Protein AF-W9Y3U8-F1 (afdb_monomer)

Organism: NCBI:txid1182542

pLDDT: mean 71.09, std 22.99, range [28.47, 94.5]

Radius of gyration: 18.63 Å; Cα contacts (8 Å, |Δi|>4): 219; chains: 1; bounding box: 46×37×50 Å

InterPro domains:
  IPR008257 Peptidase M19 [PF01244] (30-125)
  IPR008257 Peptidase M19 [PS51365] (1-164)
  IPR008257 Peptidase M19 [PTHR10443] (24-124)
  IPR032466 Metal-dependent hydrolase [SSF51556] (24-126)

Mean predicted aligned error: 12.82 Å

Solvent-accessible surface area (backbone atoms only — not comparable to full-atom values): 10041 Å² total; per-residue (Å²): 134,71,75,79,70,77,95,65,94,77,79,88,80,84,83,90,74,60,64,45,66,27,79,46,72,67,49,33,50,51,29,49,74,70,76,30,47,56,42,69,44,65,43,83,29,4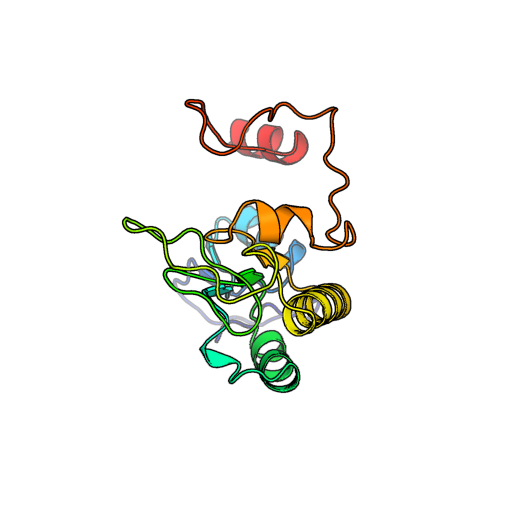4,72,86,34,73,87,36,78,72,55,46,56,63,49,47,70,76,39,40,48,33,42,20,47,14,38,70,48,63,34,84,30,21,25,26,46,33,90,85,58,84,66,78,74,87,35,74,86,36,7,48,28,74,62,25,54,50,46,55,51,50,31,56,74,74,72,33,43,78,38,68,60,45,38,20,71,44,21,66,71,66,50,72,75,74,55,100,56,69,84,62,85,91,49,100,74,93,64,89,92,57,96,64,90,89,68,94,63,59,70,72,56,46,57,56,66,74,74,110

Secondary structure (DSSP, 8-state):
-----SSS------S---EEE-SSHHHHHHHHHTTPEEE-EEE--SGGGTT-HHHHHHHHHTTEEEEES-SSS--SSB-B--SSSPPPP-SGGGSB-HHHHHHHHHHHHHT-EEE-TTB-HHHHHHS-TTSS----TTSS---TT-SS------HHHHHHHT--

Structure (mmCIF, N/CA/C/O backbone):
data_AF-W9Y3U8-F1
#
_entry.id   AF-W9Y3U8-F1
#
loop_
_atom_site.group_PDB
_atom_site.id
_atom_site.type_symbol
_atom_site.label_atom_id
_atom_site.label_alt_id
_atom_site.label_comp_id
_atom_site.label_asym_id
_atom_site.label_entity_id
_atom_site.label_seq_id
_atom_site.pdbx_PDB_ins_code
_atom_site.Cartn_x
_atom_site.Cartn_y
_atom_site.Cartn_z
_atom_site.occupancy
_atom_site.B_iso_or_equiv
_atom_site.auth_seq_id
_atom_site.auth_comp_id
_atom_site.auth_asym_id
_atom_site.auth_atom_id
_atom_site.pdbx_PDB_model_num
ATOM 1 N N . MET A 1 1 ? -6.375 -14.411 21.397 1.00 30.11 1 MET A N 1
ATOM 2 C CA . MET A 1 1 ? -6.680 -14.146 19.972 1.00 30.11 1 MET A CA 1
ATOM 3 C C . MET A 1 1 ? -8.033 -13.457 19.968 1.00 30.11 1 MET A C 1
ATOM 5 O O . MET A 1 1 ? -9.056 -14.128 19.961 1.00 30.11 1 MET A O 1
ATOM 9 N N . VAL A 1 2 ? -8.046 -12.139 20.182 1.00 29.14 2 VAL A N 1
ATOM 10 C CA . VAL A 1 2 ? -9.294 -11.399 20.409 1.00 29.14 2 VAL A CA 1
ATOM 11 C C . VAL A 1 2 ? -9.926 -11.118 19.056 1.00 29.14 2 VAL A C 1
ATOM 13 O O . VAL A 1 2 ? -9.497 -10.236 18.318 1.00 29.14 2 VAL A O 1
ATOM 16 N N . SER A 1 3 ? -10.930 -11.924 18.732 1.00 29.23 3 SER A N 1
ATOM 17 C CA . SER A 1 3 ? -11.775 -11.737 17.566 1.00 29.23 3 SER A CA 1
ATOM 18 C C . SER A 1 3 ? -12.718 -10.570 17.851 1.00 29.23 3 SER A C 1
ATOM 20 O O . SER A 1 3 ? -13.567 -10.645 18.738 1.00 29.23 3 SER A O 1
ATOM 22 N N . CYS A 1 4 ? -12.569 -9.460 17.132 1.00 30.59 4 CYS A N 1
ATOM 23 C CA . CYS A 1 4 ? -13.629 -8.466 17.059 1.00 30.59 4 CYS A CA 1
ATOM 24 C C . CYS A 1 4 ? -14.737 -9.011 16.148 1.00 30.59 4 CYS A C 1
ATOM 26 O O . CYS A 1 4 ? -14.809 -8.668 14.965 1.00 30.59 4 CYS A O 1
ATOM 28 N N . GLU A 1 5 ? -15.572 -9.901 16.679 1.00 35.28 5 GLU A N 1
ATOM 29 C CA . GLU A 1 5 ? -16.744 -10.390 15.957 1.00 35.28 5 GLU A CA 1
ATOM 30 C C . GLU A 1 5 ? -17.811 -9.293 15.870 1.00 35.28 5 GLU A C 1
ATOM 32 O O . GLU A 1 5 ? -18.052 -8.531 16.810 1.00 35.28 5 GLU A O 1
ATOM 37 N N . GLY A 1 6 ? -18.414 -9.175 14.686 1.00 33.56 6 GLY A N 1
ATOM 38 C CA . GLY A 1 6 ? -19.585 -8.340 14.470 1.00 33.56 6 GLY A CA 1
ATOM 39 C C . GLY A 1 6 ? -20.813 -8.976 15.114 1.00 33.56 6 GLY A C 1
ATOM 40 O O . GLY A 1 6 ? -21.007 -10.178 14.986 1.00 33.56 6 GLY A O 1
ATOM 41 N N . GLU A 1 7 ? -21.615 -8.144 15.782 1.00 36.22 7 GLU A N 1
ATOM 42 C CA . GLU A 1 7 ? -23.001 -8.398 16.212 1.00 36.22 7 GLU A CA 1
ATOM 43 C C . GLU A 1 7 ? -23.307 -9.848 16.637 1.00 36.22 7 GLU A C 1
ATOM 45 O O . GLU A 1 7 ? -24.073 -10.567 16.000 1.00 36.22 7 GLU A O 1
ATOM 50 N N . GLY A 1 8 ? -22.733 -10.254 17.766 1.00 28.47 8 GLY A N 1
ATOM 51 C CA . GLY A 1 8 ? -23.118 -11.438 18.526 1.00 28.47 8 GLY A CA 1
ATOM 52 C C . GLY A 1 8 ? -22.587 -11.299 19.947 1.00 28.47 8 GLY A C 1
ATOM 53 O O . GLY A 1 8 ? -21.439 -10.900 20.127 1.00 28.47 8 GLY A O 1
ATOM 54 N N . ASP A 1 9 ? -23.438 -11.537 20.944 1.00 29.70 9 ASP A N 1
ATOM 55 C CA . ASP A 1 9 ? -23.127 -11.382 22.367 1.00 29.70 9 ASP A CA 1
ATOM 56 C C . ASP A 1 9 ? -21.895 -12.219 22.761 1.00 29.70 9 ASP A C 1
ATOM 58 O O . ASP A 1 9 ? -21.983 -13.432 22.951 1.00 29.70 9 ASP A O 1
ATOM 62 N N . ALA A 1 10 ? -20.733 -11.572 22.867 1.00 35.47 10 ALA A N 1
ATOM 63 C CA . ALA A 1 10 ? -19.506 -12.201 23.336 1.00 35.47 10 ALA A CA 1
ATOM 64 C C . ALA A 1 10 ? -19.487 -12.189 24.870 1.00 35.47 10 ALA A C 1
ATOM 66 O O . ALA A 1 10 ? -19.283 -11.148 25.505 1.00 35.47 10 ALA A O 1
ATOM 67 N N . GLU A 1 11 ? -19.731 -13.361 25.455 1.00 31.25 11 GLU A N 1
ATOM 68 C CA . GLU A 1 11 ? -19.486 -13.632 26.866 1.00 31.25 11 GLU A CA 1
ATOM 69 C C . GLU A 1 11 ? -18.008 -13.432 27.231 1.00 31.25 11 GLU A C 1
ATOM 71 O O . GLU A 1 11 ? -17.089 -13.532 26.421 1.00 31.25 11 GLU A O 1
ATOM 76 N N . SER A 1 12 ? -17.829 -13.100 28.503 1.00 35.81 12 SER A N 1
ATOM 77 C CA . SER A 1 12 ? -16.624 -12.619 29.161 1.00 35.81 12 SER A CA 1
ATOM 78 C C . SER A 1 12 ? -15.408 -13.542 29.062 1.00 35.81 12 SER A C 1
ATOM 80 O O . SER A 1 12 ? -15.455 -14.671 29.548 1.00 35.81 12 SER A O 1
ATOM 82 N N . GLU A 1 13 ? -14.270 -12.974 28.663 1.00 33.38 13 GLU A N 1
ATOM 83 C CA . GLU A 1 13 ? -12.975 -13.346 29.233 1.00 33.38 13 GLU A CA 1
ATOM 84 C C . GLU A 1 13 ? -12.370 -12.132 29.944 1.00 33.38 13 GLU A C 1
ATOM 86 O O . GLU A 1 13 ? -12.409 -10.990 29.482 1.00 33.38 13 GLU A O 1
ATOM 91 N N . SER A 1 14 ? -11.943 -12.397 31.168 1.00 33.09 14 SER A N 1
ATOM 92 C CA . SER A 1 14 ? -11.568 -11.451 32.201 1.00 33.09 14 SER A CA 1
ATOM 93 C C . SER A 1 14 ? -10.112 -10.996 32.074 1.00 33.09 14 SER A C 1
ATOM 95 O O . SER A 1 14 ? -9.239 -11.807 31.795 1.00 33.09 14 SER A O 1
ATOM 97 N N . GLU A 1 15 ? -9.891 -9.733 32.457 1.00 32.69 15 GLU A N 1
ATOM 98 C CA . GLU A 1 15 ? -8.614 -9.102 32.840 1.00 32.69 15 GLU A CA 1
ATOM 99 C C . GLU A 1 15 ? -7.724 -8.536 31.707 1.00 32.69 15 GLU A C 1
ATOM 101 O O . GLU A 1 15 ? -6.975 -9.233 31.042 1.00 32.69 15 GLU A O 1
ATOM 106 N N . GLY A 1 16 ? -7.714 -7.201 31.578 1.00 35.28 16 GLY A N 1
ATOM 107 C CA . GLY A 1 16 ? -6.461 -6.465 31.354 1.00 35.28 16 GLY A CA 1
ATOM 108 C C . GLY A 1 16 ? -5.920 -6.242 29.936 1.00 35.28 16 GLY A C 1
ATOM 109 O O . GLY A 1 16 ? -4.779 -5.803 29.839 1.00 35.28 16 GLY A O 1
ATOM 110 N N . GLU A 1 17 ? -6.666 -6.454 28.850 1.00 41.09 17 GLU A N 1
ATOM 111 C CA . GLU A 1 17 ? -6.110 -6.236 27.499 1.00 41.09 17 GLU A CA 1
ATOM 112 C C . GLU A 1 17 ? -6.535 -4.884 26.888 1.00 41.09 17 GLU A C 1
ATOM 114 O O . GLU A 1 17 ? -7.676 -4.674 26.463 1.00 41.09 17 GLU A O 1
ATOM 119 N N . ALA A 1 18 ? -5.589 -3.938 26.863 1.00 46.59 18 ALA A N 1
ATOM 120 C CA . ALA A 1 18 ? -5.729 -2.594 26.293 1.00 46.59 18 ALA A CA 1
ATOM 121 C C . ALA A 1 18 ? -5.683 -2.562 24.748 1.00 46.59 18 ALA A C 1
ATOM 123 O O . ALA A 1 18 ? -5.724 -1.481 24.158 1.00 46.59 18 ALA A O 1
ATOM 124 N N . GLU A 1 19 ? -5.598 -3.721 24.090 1.00 47.16 19 GLU A N 1
ATOM 125 C CA . GLU A 1 19 ? -5.264 -3.858 22.670 1.00 47.16 19 GLU A CA 1
ATOM 126 C C . GLU A 1 19 ? -6.265 -4.776 21.951 1.00 47.16 19 GLU A C 1
ATOM 128 O O . GLU A 1 19 ? -6.758 -5.748 22.520 1.00 47.16 19 GLU A O 1
ATOM 133 N N . GLY A 1 20 ? -6.598 -4.452 20.698 1.00 56.81 20 GLY A N 1
ATOM 134 C CA . GLY A 1 20 ? -7.442 -5.286 19.838 1.00 56.81 20 GLY A CA 1
ATOM 135 C C . GLY A 1 20 ? -7.048 -5.169 18.366 1.00 56.81 20 GLY A C 1
ATOM 136 O O . GLY A 1 20 ? -6.804 -4.065 17.864 1.00 56.81 20 GLY A O 1
ATOM 137 N N . GLU A 1 21 ? -6.987 -6.306 17.669 1.00 61.12 21 GLU A N 1
ATOM 138 C CA . GLU A 1 21 ? -6.693 -6.371 16.235 1.00 61.12 21 GLU A CA 1
ATOM 139 C C . GLU A 1 21 ? -7.883 -5.840 15.426 1.00 61.12 21 GLU A C 1
ATOM 141 O O . GLU A 1 21 ? -9.013 -6.316 15.532 1.00 61.12 21 GLU A O 1
ATOM 146 N N . CYS A 1 22 ? -7.634 -4.815 14.614 1.00 76.31 22 CYS A N 1
ATOM 147 C CA . CYS A 1 22 ? -8.654 -4.124 13.841 1.00 76.31 22 CYS A CA 1
ATOM 148 C C . CYS A 1 22 ? -8.427 -4.349 12.349 1.00 76.31 22 CYS A C 1
ATOM 150 O O . CYS A 1 22 ? -7.443 -3.892 11.773 1.00 76.31 22 CYS A O 1
ATOM 152 N N . TRP A 1 23 ? -9.394 -4.985 11.692 1.00 81.75 23 TRP A N 1
ATOM 153 C CA . TRP A 1 23 ? -9.370 -5.190 10.244 1.00 81.75 23 TRP A CA 1
ATOM 154 C C . TRP A 1 23 ? -10.339 -4.300 9.458 1.00 81.75 23 TRP A C 1
ATOM 156 O O . TRP A 1 23 ? -10.350 -4.343 8.228 1.00 81.75 23 TRP A O 1
ATOM 166 N N . THR A 1 24 ? -11.167 -3.499 10.127 1.00 82.81 24 THR A N 1
ATOM 167 C CA . THR A 1 24 ? -12.001 -2.481 9.475 1.00 82.81 24 THR A CA 1
ATOM 168 C C . THR A 1 24 ? -11.890 -1.156 10.210 1.00 82.81 24 THR A C 1
ATOM 170 O O . THR A 1 24 ? -11.566 -1.109 11.398 1.00 82.81 24 THR A O 1
ATOM 173 N N . ALA A 1 25 ? -12.235 -0.067 9.521 1.00 84.06 25 ALA A N 1
ATOM 174 C CA . ALA A 1 25 ? -12.326 1.245 10.150 1.00 84.06 25 ALA A CA 1
ATOM 175 C C . ALA A 1 25 ? -13.344 1.266 11.305 1.00 84.06 25 ALA A C 1
ATOM 177 O O . ALA A 1 25 ? -13.105 1.927 12.309 1.00 84.06 25 ALA A O 1
ATOM 178 N N . ALA A 1 26 ? -14.457 0.528 11.196 1.00 83.00 26 ALA A N 1
ATOM 179 C CA . ALA A 1 26 ? -15.470 0.460 12.250 1.00 83.00 26 ALA A CA 1
ATOM 180 C C . ALA A 1 26 ? -14.911 -0.150 13.545 1.00 83.00 26 ALA A C 1
ATOM 182 O O . ALA A 1 26 ? -15.147 0.386 14.624 1.00 83.00 26 ALA A O 1
ATOM 183 N N . LEU A 1 27 ? -14.108 -1.212 13.435 1.00 83.44 27 LEU A N 1
ATOM 184 C CA . LEU A 1 27 ? -13.452 -1.828 14.591 1.00 83.44 27 LEU A CA 1
ATOM 185 C C . LEU A 1 27 ? -12.448 -0.883 15.249 1.00 83.44 27 LEU A C 1
ATOM 187 O O . LEU A 1 27 ? -12.467 -0.727 16.468 1.00 83.44 27 LEU A O 1
ATOM 191 N N . ALA A 1 28 ? -11.650 -0.179 14.441 1.00 84.31 28 ALA A N 1
ATOM 192 C CA . ALA A 1 28 ? -10.727 0.829 14.954 1.00 84.31 28 ALA A CA 1
ATOM 193 C C . ALA A 1 28 ? -11.468 1.955 15.700 1.00 84.31 28 ALA A C 1
ATOM 195 O O . ALA A 1 28 ? -11.043 2.377 16.776 1.00 84.31 28 ALA A O 1
ATOM 196 N N . TRP A 1 29 ? -12.612 2.407 15.174 1.00 85.88 29 TRP A N 1
ATOM 197 C CA . TRP A 1 29 ? -13.452 3.406 15.836 1.00 85.88 29 TRP A CA 1
ATOM 198 C C . TRP A 1 29 ? -14.077 2.903 17.140 1.00 85.88 29 TRP A C 1
ATOM 200 O O . TRP A 1 29 ? -14.128 3.661 18.110 1.00 85.88 29 TRP A O 1
ATOM 210 N N . ASN A 1 30 ? -14.522 1.647 17.188 1.00 84.56 30 ASN A N 1
ATOM 211 C CA . ASN A 1 30 ? -15.079 1.039 18.397 1.00 84.56 30 ASN A CA 1
ATOM 212 C C . ASN A 1 30 ? -14.016 0.894 19.492 1.00 84.56 30 ASN A C 1
ATOM 214 O O . ASN A 1 30 ? -14.266 1.272 20.635 1.00 84.56 30 ASN A O 1
ATOM 218 N N . ALA A 1 31 ? -12.819 0.415 19.138 1.00 83.62 31 ALA A N 1
ATOM 219 C CA . ALA A 1 31 ? -11.687 0.327 20.057 1.00 83.62 31 ALA A CA 1
ATOM 220 C C . ALA A 1 31 ? -11.324 1.709 20.621 1.00 83.62 31 ALA A C 1
ATOM 222 O O . ALA A 1 31 ? -11.252 1.877 21.838 1.00 83.62 31 ALA A O 1
ATOM 223 N N . PHE A 1 32 ? -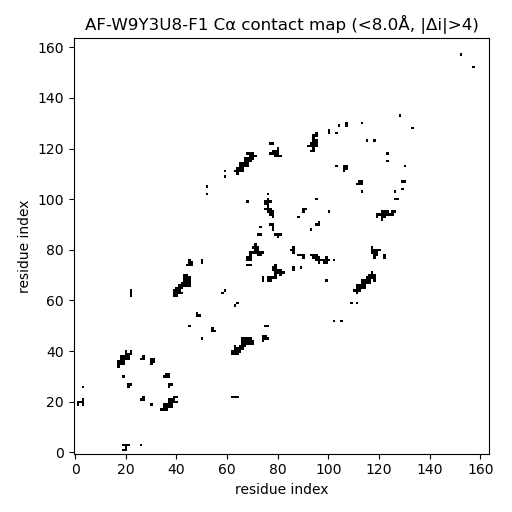11.218 2.720 19.752 1.00 84.31 32 PHE A N 1
ATOM 224 C CA . PHE A 1 32 ? -10.971 4.101 20.164 1.00 84.31 32 PHE A CA 1
ATOM 225 C C . PHE A 1 32 ? -12.058 4.636 2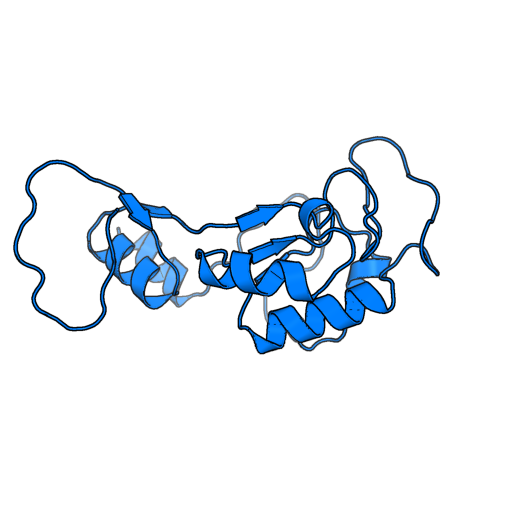1.113 1.00 84.31 32 PHE A C 1
ATOM 227 O O . PHE A 1 32 ? -11.746 5.231 22.142 1.00 84.31 32 PHE A O 1
ATOM 234 N N . GLY A 1 33 ? -13.338 4.389 20.810 1.00 83.88 33 GLY A N 1
ATOM 235 C CA . GLY A 1 33 ? -14.465 4.786 21.663 1.00 83.88 33 GLY A CA 1
ATOM 236 C C . GLY A 1 33 ? -14.492 4.084 23.026 1.00 83.88 33 GLY A C 1
ATOM 237 O O . GLY A 1 33 ? -14.983 4.657 23.995 1.00 83.88 33 GLY A O 1
ATOM 238 N N . ALA A 1 34 ? -13.930 2.878 23.111 1.00 87.19 34 ALA A N 1
ATOM 239 C CA . ALA A 1 34 ? -13.793 2.103 24.340 1.00 87.19 34 ALA A CA 1
ATOM 240 C C . ALA A 1 34 ? -12.510 2.423 25.135 1.00 87.19 34 ALA A C 1
ATOM 242 O O . ALA A 1 34 ? -12.239 1.759 26.134 1.00 87.19 34 ALA A O 1
ATOM 243 N N . GLY A 1 35 ? -11.705 3.403 24.702 1.00 85.06 35 GLY A N 1
ATOM 244 C CA . GLY A 1 35 ? -10.427 3.736 25.342 1.00 85.06 35 GLY A CA 1
ATOM 245 C C . GLY A 1 35 ? -9.329 2.686 25.131 1.00 85.06 35 GLY A C 1
ATOM 246 O O . GLY A 1 35 ? -8.383 2.635 25.912 1.00 85.06 35 GLY A O 1
ATOM 247 N N . LYS A 1 36 ? -9.457 1.844 24.097 1.00 86.62 36 LYS A N 1
ATOM 248 C CA . LYS A 1 36 ? -8.475 0.821 23.712 1.00 86.62 36 LYS A CA 1
ATOM 249 C C . LYS A 1 36 ? -7.586 1.301 22.565 1.00 86.62 36 LYS A C 1
ATOM 251 O O . LYS A 1 36 ? -7.964 2.177 21.783 1.00 86.62 36 LYS A O 1
ATOM 256 N N . ILE A 1 37 ? -6.419 0.679 22.432 1.00 86.75 37 ILE A N 1
ATOM 257 C CA . ILE A 1 37 ? -5.514 0.868 21.299 1.00 86.75 37 ILE A CA 1
ATOM 258 C C . ILE A 1 37 ? -5.970 -0.041 20.154 1.00 86.75 37 ILE A C 1
ATOM 260 O O . ILE A 1 37 ? -6.041 -1.262 20.295 1.00 86.75 37 ILE A O 1
ATOM 264 N N . ALA A 1 38 ? -6.273 0.568 19.009 1.00 85.25 38 ALA A N 1
ATOM 265 C CA . ALA A 1 38 ? -6.521 -0.149 17.765 1.00 85.25 38 ALA A CA 1
ATOM 266 C C . ALA A 1 38 ? -5.187 -0.449 17.070 1.00 85.25 38 ALA A C 1
ATOM 268 O O . ALA A 1 38 ? -4.432 0.479 16.776 1.00 85.25 38 ALA A O 1
ATOM 269 N N . SER A 1 39 ? -4.922 -1.721 16.774 1.00 87.62 39 SER A N 1
ATOM 270 C CA . SER A 1 39 ? -3.751 -2.142 15.996 1.00 87.62 39 SER A CA 1
ATOM 271 C C . SER A 1 39 ? -4.178 -2.693 14.636 1.00 87.62 39 SER A C 1
ATOM 273 O O . SER A 1 39 ? -5.164 -3.425 14.546 1.00 87.62 39 SER A O 1
ATOM 275 N N . LEU A 1 40 ? -3.453 -2.333 13.575 1.00 87.88 40 LEU A N 1
ATOM 276 C CA . LEU A 1 40 ? -3.648 -2.855 12.220 1.00 87.88 40 LEU A CA 1
ATOM 277 C C . LEU A 1 40 ? -2.391 -3.608 11.792 1.00 87.88 40 LEU A C 1
ATOM 279 O O . LEU A 1 40 ? -1.278 -3.145 12.036 1.00 87.88 40 LEU A O 1
ATOM 283 N N . ILE A 1 41 ? -2.578 -4.734 11.110 1.00 91.00 41 ILE A N 1
ATOM 284 C CA . ILE A 1 41 ? -1.475 -5.491 10.522 1.00 91.00 41 ILE A CA 1
ATOM 285 C C . ILE A 1 41 ? -1.143 -4.887 9.157 1.00 91.00 41 ILE A C 1
ATOM 287 O O . ILE A 1 41 ? -2.037 -4.506 8.396 1.00 91.00 41 ILE A O 1
ATOM 291 N N . GLY A 1 42 ? 0.152 -4.779 8.890 1.00 91.12 42 GLY A N 1
ATOM 292 C CA . GLY A 1 42 ? 0.709 -4.207 7.678 1.00 91.12 42 GLY A CA 1
ATOM 293 C C . GLY A 1 42 ? 1.931 -4.961 7.200 1.00 91.12 42 GLY A C 1
ATOM 294 O O . GLY A 1 42 ? 2.723 -5.438 8.017 1.00 91.12 42 GLY A O 1
ATOM 295 N N . MET A 1 43 ? 2.126 -4.998 5.887 1.00 93.31 43 MET A N 1
ATOM 296 C CA . MET A 1 43 ? 3.323 -5.546 5.271 1.00 93.31 43 MET A CA 1
ATOM 297 C C . MET A 1 43 ? 4.147 -4.445 4.618 1.00 93.31 43 MET A C 1
ATOM 299 O O . MET A 1 43 ? 3.691 -3.743 3.713 1.00 93.31 43 MET A O 1
ATOM 303 N N . GLU A 1 44 ? 5.402 -4.339 5.049 1.00 94.31 44 GLU A N 1
ATOM 304 C CA . GLU A 1 44 ? 6.346 -3.389 4.484 1.00 94.31 44 GLU A CA 1
ATOM 305 C C . GLU A 1 44 ? 7.267 -4.055 3.450 1.00 94.31 44 GLU A C 1
ATOM 307 O O . GLU A 1 44 ? 8.142 -4.861 3.776 1.00 94.31 44 GLU A O 1
ATOM 312 N N . GLY A 1 45 ? 7.073 -3.704 2.180 1.00 92.88 45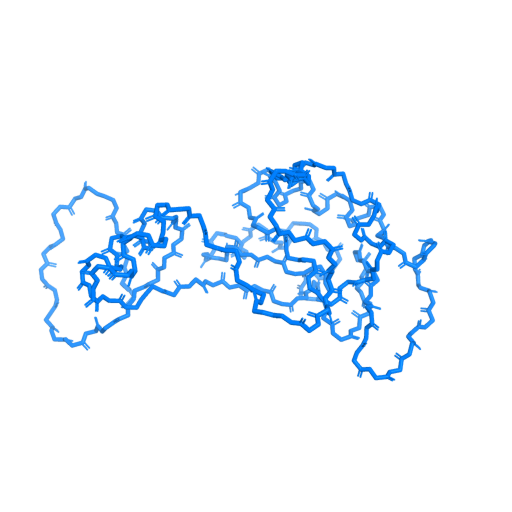 GLY A N 1
ATOM 313 C CA . GLY A 1 45 ? 7.825 -4.221 1.049 1.00 92.88 45 GLY A CA 1
ATOM 314 C C . GLY A 1 45 ? 7.293 -5.549 0.502 1.00 92.88 45 GLY A C 1
ATOM 315 O O . GLY A 1 45 ? 6.795 -6.426 1.199 1.00 92.88 45 GLY A O 1
ATOM 316 N N . THR A 1 46 ? 7.467 -5.735 -0.804 1.00 94.50 46 THR A N 1
ATOM 317 C CA . THR A 1 46 ? 6.865 -6.847 -1.563 1.00 94.50 46 THR A CA 1
ATOM 318 C C . THR A 1 46 ? 7.805 -8.029 -1.813 1.00 94.50 46 THR A C 1
ATOM 320 O O . THR A 1 46 ? 7.459 -8.958 -2.542 1.00 94.50 46 THR A O 1
ATOM 323 N N . HIS A 1 47 ? 8.987 -8.044 -1.189 1.00 92.38 47 HIS A N 1
ATOM 324 C CA . HIS A 1 47 ? 9.972 -9.125 -1.347 1.00 92.38 47 HIS A CA 1
ATOM 325 C C . HIS A 1 47 ? 9.421 -10.487 -0.895 1.00 92.38 47 HIS A C 1
ATOM 327 O O . HIS A 1 47 ? 9.730 -11.513 -1.498 1.00 92.38 47 HIS A O 1
ATOM 333 N N . LEU A 1 48 ? 8.545 -10.489 0.117 1.00 90.19 48 LEU A N 1
ATOM 334 C CA . LEU A 1 48 ? 7.883 -11.694 0.627 1.00 90.19 48 LEU A CA 1
ATOM 335 C C . LEU A 1 48 ? 6.867 -12.294 -0.355 1.00 90.19 48 LEU A C 1
ATOM 337 O O . LEU A 1 48 ? 6.508 -13.461 -0.218 1.00 90.19 48 LEU A O 1
ATOM 341 N N . LEU A 1 49 ? 6.419 -11.540 -1.365 1.00 91.75 49 LEU A N 1
ATOM 342 C CA . LEU A 1 49 ? 5.438 -12.036 -2.333 1.00 91.75 49 LEU A CA 1
ATOM 343 C C . LEU A 1 49 ? 6.037 -13.007 -3.355 1.00 91.75 49 LEU A C 1
ATOM 345 O O . LEU A 1 49 ? 5.285 -13.671 -4.072 1.00 91.75 49 LEU A O 1
ATOM 349 N N . GLY A 1 50 ? 7.369 -13.083 -3.456 1.00 91.06 50 GLY A N 1
ATOM 350 C CA . GLY A 1 50 ? 8.045 -13.955 -4.420 1.00 91.06 50 GLY A CA 1
ATOM 351 C C . GLY A 1 50 ? 7.631 -13.670 -5.866 1.00 91.06 50 GLY A C 1
ATOM 352 O O . GLY A 1 50 ? 7.494 -14.593 -6.662 1.00 91.06 50 GLY A O 1
ATOM 353 N N . ASN A 1 51 ? 7.370 -12.397 -6.187 1.00 92.06 51 ASN A N 1
ATOM 354 C CA . ASN A 1 51 ? 6.915 -11.924 -7.501 1.00 92.06 51 ASN A CA 1
ATOM 355 C C . ASN A 1 51 ? 5.577 -12.535 -7.962 1.00 92.06 51 ASN A C 1
ATOM 357 O O . ASN A 1 51 ? 5.290 -12.580 -9.155 1.00 92.06 51 ASN A O 1
ATOM 361 N N . SER A 1 52 ? 4.746 -12.998 -7.023 1.00 91.44 52 SER A N 1
ATOM 362 C CA . SER A 1 52 ? 3.442 -13.597 -7.303 1.00 91.44 52 SER A CA 1
ATOM 363 C C . SER A 1 52 ? 2.320 -12.825 -6.616 1.00 91.44 52 SER A C 1
ATOM 365 O O . SER A 1 52 ? 2.287 -12.679 -5.394 1.00 91.44 52 SER A O 1
ATOM 367 N N . LEU A 1 53 ? 1.336 -12.390 -7.408 1.00 88.69 53 LEU A N 1
ATOM 368 C CA . LEU A 1 53 ? 0.108 -11.760 -6.905 1.00 88.69 53 LEU A CA 1
ATOM 369 C C . LEU A 1 53 ? -0.734 -12.724 -6.056 1.00 88.69 53 LEU A C 1
ATOM 371 O O . LEU A 1 53 ? -1.490 -12.303 -5.183 1.00 88.69 53 LEU A O 1
ATOM 375 N N . GLY A 1 54 ? -0.618 -14.032 -6.313 1.00 88.88 54 GLY A N 1
ATOM 376 C CA . GLY A 1 54 ? -1.343 -15.063 -5.574 1.00 88.88 54 GLY A CA 1
ATOM 377 C C . GLY A 1 54 ? -0.916 -15.149 -4.110 1.00 88.88 54 GLY A C 1
ATOM 378 O O . GLY A 1 54 ? -1.759 -15.409 -3.255 1.00 88.88 54 GLY A O 1
ATOM 379 N N . THR A 1 55 ? 0.357 -14.860 -3.823 1.00 89.62 55 THR A N 1
ATOM 380 C CA . THR A 1 55 ? 0.936 -14.913 -2.473 1.00 89.62 55 THR A CA 1
ATOM 381 C C . THR A 1 55 ? 0.303 -13.891 -1.534 1.00 89.62 55 THR A C 1
ATOM 383 O O . THR A 1 55 ? 0.205 -14.138 -0.338 1.00 89.62 55 THR A O 1
ATOM 386 N N . PHE A 1 56 ? -0.180 -12.763 -2.059 1.00 89.25 56 PHE A N 1
ATOM 387 C CA . PHE A 1 56 ? -0.746 -11.701 -1.232 1.00 89.25 56 PHE A CA 1
ATOM 388 C C . PHE A 1 56 ? -2.142 -12.031 -0.670 1.00 89.25 56 PHE A C 1
ATOM 390 O O . PHE A 1 56 ? -2.494 -11.610 0.427 1.00 89.25 56 PHE A O 1
ATOM 397 N N . ARG A 1 57 ? -2.945 -12.832 -1.377 1.00 85.81 57 ARG A N 1
ATOM 398 C CA . ARG A 1 57 ? -4.317 -13.180 -0.954 1.00 85.81 57 ARG A CA 1
ATOM 399 C C . ARG A 1 57 ? -4.389 -13.831 0.438 1.00 85.81 57 ARG A C 1
ATOM 401 O O . ARG A 1 57 ? -5.209 -13.370 1.231 1.00 85.81 57 ARG A O 1
ATOM 408 N N . PRO A 1 58 ? -3.577 -14.857 0.772 1.00 89.19 58 PRO A N 1
ATOM 409 C CA . PRO A 1 58 ? -3.579 -15.417 2.121 1.00 89.19 58 PRO A CA 1
ATOM 410 C C . PRO A 1 58 ? -3.091 -14.410 3.173 1.00 89.19 58 PRO A C 1
ATOM 412 O O . PRO A 1 58 ? -3.629 -14.395 4.272 1.00 89.19 58 PRO A O 1
ATOM 415 N N . ILE A 1 59 ? -2.150 -13.518 2.840 1.00 87.94 59 ILE A N 1
ATOM 416 C CA . ILE A 1 59 ? -1.679 -12.462 3.755 1.00 87.94 59 ILE A CA 1
ATOM 417 C C . ILE A 1 59 ? -2.821 -11.487 4.093 1.00 87.94 59 ILE A C 1
ATOM 419 O O . ILE A 1 59 ? -3.080 -11.211 5.262 1.00 87.94 59 ILE A O 1
ATOM 423 N N . ALA A 1 60 ? -3.586 -11.053 3.088 1.00 87.38 60 ALA A N 1
ATOM 424 C CA . ALA A 1 60 ? -4.769 -10.215 3.292 1.00 87.38 60 ALA A CA 1
ATOM 425 C C . ALA A 1 60 ? -5.855 -10.911 4.139 1.00 87.38 60 ALA A C 1
ATOM 427 O O . ALA A 1 60 ? -6.530 -10.270 4.953 1.00 87.38 60 ALA A O 1
ATOM 428 N N . GLN A 1 61 ? -6.021 -12.229 3.976 1.00 87.56 61 GLN A N 1
ATOM 429 C CA . GLN A 1 61 ? -6.952 -13.034 4.777 1.00 87.56 61 GLN A CA 1
ATOM 430 C C . GLN A 1 61 ? -6.518 -13.160 6.241 1.00 87.56 61 GLN A C 1
ATOM 432 O O . GLN A 1 61 ? -7.381 -13.204 7.112 1.00 87.56 61 GLN A O 1
ATOM 437 N N . LEU A 1 62 ? -5.211 -13.156 6.517 1.00 88.50 62 LEU A N 1
ATOM 438 C CA . LEU A 1 62 ? -4.656 -13.171 7.875 1.00 88.50 62 LEU A CA 1
ATOM 439 C C . LEU A 1 62 ? -4.785 -11.827 8.611 1.00 88.50 62 LEU A C 1
ATOM 441 O O . LEU A 1 62 ? -4.382 -11.733 9.764 1.00 88.50 62 LEU A O 1
ATOM 445 N N . GLY A 1 63 ? -5.363 -10.803 7.977 1.00 87.88 63 GLY A N 1
ATOM 446 C CA . GLY A 1 63 ? -5.673 -9.531 8.632 1.00 87.88 63 GLY A CA 1
ATOM 447 C C . GLY A 1 63 ? -4.804 -8.356 8.199 1.00 87.88 63 GLY A C 1
ATOM 448 O O . GLY A 1 63 ? -5.007 -7.263 8.714 1.00 87.88 63 GLY A O 1
ATOM 449 N N . ASP A 1 64 ? -3.900 -8.536 7.233 1.00 91.75 64 ASP A N 1
ATOM 450 C CA . ASP A 1 64 ? -3.119 -7.437 6.658 1.00 91.75 64 ASP A CA 1
ATOM 451 C C . ASP A 1 64 ? -4.029 -6.377 6.022 1.00 91.75 64 ASP A C 1
ATOM 453 O O . ASP A 1 64 ? -4.963 -6.725 5.298 1.00 91.75 64 ASP A O 1
ATOM 457 N N . ARG A 1 65 ? -3.814 -5.090 6.307 1.00 92.44 65 ARG A N 1
ATOM 458 C CA . ARG A 1 65 ? -4.669 -3.981 5.835 1.00 92.44 65 ARG A CA 1
ATOM 459 C C . ARG A 1 65 ? -3.936 -2.907 5.049 1.00 92.44 65 ARG A C 1
ATOM 461 O O . ARG A 1 65 ? -4.600 -2.062 4.441 1.00 92.44 65 ARG A O 1
ATOM 468 N N . TYR A 1 66 ? -2.612 -2.978 4.967 1.00 92.38 66 TYR A N 1
ATOM 469 C CA . TYR A 1 66 ? -1.848 -2.193 4.010 1.00 92.38 66 TYR A CA 1
ATOM 470 C C . TYR A 1 66 ? -0.614 -2.952 3.528 1.00 92.38 66 TYR A C 1
ATOM 472 O O . TYR A 1 66 ? -0.000 -3.701 4.280 1.00 92.38 66 TYR A O 1
ATOM 480 N N . LEU A 1 67 ? -0.231 -2.696 2.281 1.00 94.12 67 LEU A N 1
ATOM 481 C CA . LEU A 1 67 ? 0.979 -3.237 1.677 1.00 94.12 67 LEU A CA 1
ATOM 482 C C . LEU A 1 67 ? 1.770 -2.095 1.050 1.00 94.12 67 LEU A C 1
ATOM 484 O O . LEU A 1 67 ? 1.253 -1.406 0.163 1.00 94.12 67 LEU A O 1
ATOM 488 N N . SER A 1 68 ? 3.024 -1.921 1.463 1.00 94.25 68 SER A N 1
ATOM 489 C CA . SER A 1 68 ? 3.928 -0.994 0.785 1.00 94.25 68 SER A CA 1
ATOM 490 C C . SER A 1 68 ? 4.636 -1.661 -0.393 1.00 94.25 68 SER A C 1
ATOM 492 O O . SER A 1 68 ? 5.079 -2.811 -0.322 1.00 94.25 68 SER A O 1
ATOM 494 N N . LEU A 1 69 ? 4.728 -0.952 -1.524 1.00 93.75 69 LEU A N 1
ATOM 495 C CA . LEU A 1 69 ? 5.264 -1.529 -2.768 1.00 93.75 69 LEU A CA 1
ATOM 496 C C . LEU A 1 69 ? 6.771 -1.812 -2.691 1.00 93.75 69 LEU A C 1
ATOM 498 O O . LEU A 1 69 ? 7.273 -2.743 -3.337 1.00 93.75 69 LEU A O 1
ATOM 502 N N . THR A 1 70 ? 7.481 -1.022 -1.889 1.00 93.81 70 THR A N 1
ATOM 503 C CA . THR A 1 70 ? 8.929 -1.082 -1.681 1.00 93.81 70 THR A CA 1
ATOM 504 C C . THR A 1 70 ? 9.285 -0.754 -0.235 1.00 93.81 70 THR A C 1
ATOM 506 O O . THR A 1 70 ? 8.471 -0.214 0.502 1.00 93.81 70 THR A O 1
ATOM 509 N N . HIS A 1 71 ? 10.532 -1.035 0.139 1.00 92.12 71 HIS A N 1
ATOM 510 C CA . HIS A 1 71 ? 11.165 -0.500 1.347 1.00 92.12 71 HIS A CA 1
ATOM 511 C C . HIS A 1 71 ? 12.533 0.072 0.935 1.00 92.12 71 HIS A C 1
ATOM 513 O O . HIS A 1 71 ? 12.597 0.831 -0.027 1.00 92.12 71 HIS A O 1
ATOM 519 N N . THR A 1 72 ? 13.646 -0.320 1.558 1.00 89.94 72 THR A N 1
ATOM 520 C CA . THR A 1 72 ? 14.997 0.180 1.227 1.00 89.94 72 THR A CA 1
ATOM 521 C C . THR A 1 72 ? 15.474 -0.152 -0.194 1.00 89.94 72 THR A C 1
ATOM 523 O O . THR A 1 72 ? 16.269 0.598 -0.750 1.00 89.94 72 THR A O 1
ATOM 526 N N . CYS A 1 73 ? 15.007 -1.256 -0.785 1.00 89.31 73 CYS A N 1
ATOM 527 C CA . CYS A 1 73 ? 15.453 -1.748 -2.093 1.00 89.31 73 CYS A CA 1
ATOM 528 C C . CYS A 1 73 ? 14.307 -1.793 -3.109 1.00 89.31 73 CYS A C 1
ATOM 530 O O . CYS A 1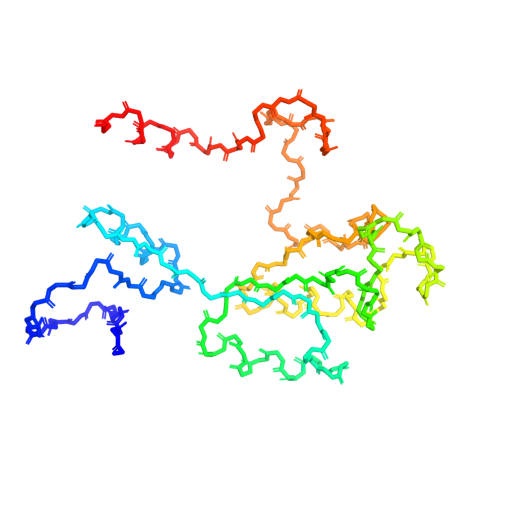 73 ? 13.135 -1.889 -2.726 1.00 89.31 73 CYS A O 1
ATOM 532 N N . HIS A 1 74 ? 14.654 -1.778 -4.403 1.00 91.00 74 HIS A N 1
ATOM 533 C CA . HIS A 1 74 ? 13.706 -2.097 -5.473 1.00 91.00 74 HIS A CA 1
ATOM 534 C C . HIS A 1 74 ? 13.069 -3.463 -5.229 1.00 91.00 74 HIS A C 1
ATOM 536 O O . HIS A 1 74 ? 13.728 -4.390 -4.764 1.00 91.00 74 HIS A O 1
ATOM 542 N N . SER A 1 75 ? 11.807 -3.595 -5.610 1.00 92.88 75 SER A N 1
ATOM 543 C CA . SER A 1 75 ? 11.131 -4.883 -5.707 1.00 92.88 75 SER A CA 1
ATOM 544 C C . SER A 1 75 ? 10.880 -5.221 -7.173 1.00 92.88 75 SER A C 1
ATOM 546 O O . SER A 1 75 ? 11.058 -4.377 -8.049 1.00 92.88 75 SER A O 1
ATOM 548 N N . ALA A 1 76 ? 10.399 -6.430 -7.468 1.00 93.00 76 ALA A N 1
ATOM 549 C CA . ALA A 1 76 ? 9.917 -6.740 -8.816 1.00 93.00 76 ALA A CA 1
ATOM 550 C C . ALA A 1 76 ? 8.691 -5.903 -9.224 1.00 93.00 76 ALA A C 1
ATOM 552 O O . ALA A 1 76 ? 8.343 -5.877 -10.397 1.00 93.00 76 ALA A O 1
ATOM 553 N N . PHE A 1 77 ? 8.039 -5.233 -8.269 1.00 93.56 77 PHE A N 1
ATOM 554 C CA . PHE A 1 77 ? 6.807 -4.482 -8.482 1.00 93.56 77 PHE A CA 1
ATOM 555 C C . PHE A 1 77 ? 7.075 -2.990 -8.722 1.00 93.56 77 PHE A C 1
ATOM 557 O O . PHE A 1 77 ? 6.414 -2.384 -9.569 1.00 93.56 77 PHE A O 1
ATOM 564 N N . ALA A 1 78 ? 8.036 -2.391 -8.017 1.00 93.88 78 ALA A N 1
ATOM 565 C CA . ALA A 1 78 ? 8.276 -0.951 -8.063 1.00 93.88 78 ALA A CA 1
ATOM 566 C C . ALA A 1 78 ? 9.709 -0.560 -7.682 1.00 93.88 78 ALA A C 1
ATOM 568 O O . ALA A 1 78 ? 10.455 -1.335 -7.070 1.00 93.88 78 ALA A O 1
ATOM 569 N N . SER A 1 79 ? 10.071 0.675 -8.029 1.00 92.81 79 SER A N 1
ATOM 570 C CA . SER A 1 79 ? 11.348 1.272 -7.667 1.00 92.81 79 SER A CA 1
ATOM 571 C C . SER A 1 79 ? 11.327 1.954 -6.303 1.00 92.81 79 SER A C 1
ATOM 573 O O . SER A 1 79 ? 10.385 2.668 -5.964 1.00 92.81 79 SER A O 1
ATOM 575 N N . SER A 1 80 ? 12.401 1.745 -5.534 1.00 91.38 80 SER A N 1
ATOM 576 C CA . SER A 1 80 ? 12.609 2.385 -4.234 1.00 91.38 80 SER A CA 1
ATOM 577 C C . SER A 1 80 ? 13.422 3.667 -4.380 1.00 91.38 80 SER A C 1
ATOM 579 O O . SER A 1 80 ? 14.396 3.708 -5.132 1.00 91.38 80 SER A O 1
ATOM 581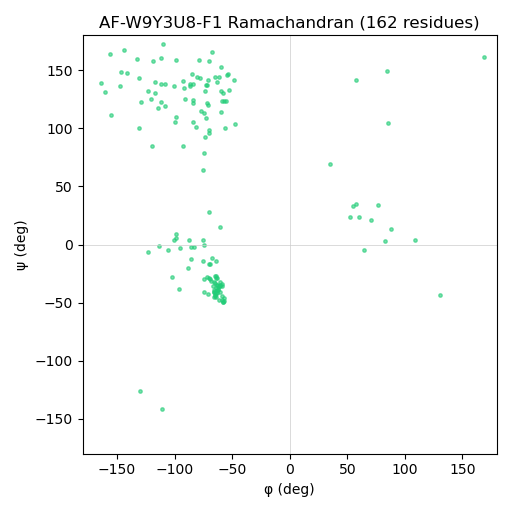 N N . ALA A 1 81 ? 13.054 4.690 -3.613 1.00 88.12 81 ALA A N 1
ATOM 582 C CA . ALA A 1 81 ? 13.822 5.919 -3.457 1.00 88.12 81 ALA A CA 1
ATOM 583 C C . ALA A 1 81 ? 15.128 5.720 -2.660 1.00 88.12 81 ALA A C 1
ATOM 585 O O . ALA A 1 81 ? 16.021 6.553 -2.781 1.00 88.12 81 ALA A O 1
ATOM 586 N N . SER A 1 82 ? 15.262 4.608 -1.915 1.00 78.25 82 SER A N 1
ATOM 587 C CA . SER A 1 82 ? 16.405 4.251 -1.057 1.00 78.25 82 SER A CA 1
ATOM 588 C C . SER A 1 82 ? 16.740 5.269 0.044 1.00 78.25 82 SER A C 1
ATOM 590 O O . SER A 1 82 ? 16.708 6.485 -0.125 1.00 78.25 82 SER A O 1
ATOM 592 N N . SER A 1 83 ? 17.122 4.777 1.222 1.00 65.69 83 SER A N 1
ATOM 593 C CA . SER A 1 83 ? 17.621 5.625 2.308 1.00 65.69 83 SER A CA 1
ATOM 594 C C . SER A 1 83 ? 19.149 5.717 2.240 1.00 65.69 83 SER A C 1
ATOM 596 O O . SER A 1 83 ? 19.853 4.966 2.914 1.00 65.69 83 SER A O 1
ATOM 598 N N . GLY A 1 84 ? 19.674 6.632 1.421 1.00 65.50 84 GLY A N 1
ATOM 599 C CA . GLY A 1 84 ? 21.071 7.080 1.509 1.00 65.50 84 GLY A CA 1
ATOM 600 C C . GLY A 1 84 ? 21.856 7.079 0.199 1.00 65.50 84 GLY A C 1
ATOM 601 O O . GLY A 1 84 ? 22.559 8.052 -0.066 1.00 65.50 84 GLY A O 1
ATOM 602 N N . GLN A 1 85 ? 21.737 6.040 -0.634 1.00 63.34 85 GLN A N 1
ATOM 603 C CA . GLN A 1 85 ? 22.382 6.001 -1.955 1.00 63.34 85 GLN A CA 1
ATOM 604 C C . GLN A 1 85 ? 21.350 5.771 -3.061 1.00 63.34 85 GLN A C 1
ATOM 606 O O . GLN A 1 85 ? 20.546 4.844 -2.924 1.00 63.34 85 GLN A O 1
ATOM 611 N N . PRO A 1 86 ? 21.380 6.567 -4.150 1.00 65.12 86 PRO A N 1
ATOM 612 C CA . PRO A 1 86 ? 20.537 6.320 -5.310 1.00 65.12 86 PRO A CA 1
ATOM 613 C C . PRO A 1 86 ? 20.806 4.915 -5.840 1.00 65.12 86 PRO A C 1
ATOM 615 O O . PRO A 1 86 ? 21.947 4.568 -6.153 1.00 65.12 86 PRO A O 1
ATOM 618 N N . LEU A 1 87 ? 19.758 4.106 -5.921 1.00 74.38 87 LEU A N 1
ATOM 619 C CA . LEU A 1 87 ? 19.835 2.819 -6.590 1.00 74.38 87 LEU A CA 1
ATOM 620 C C . LEU A 1 87 ? 19.701 3.046 -8.103 1.00 74.38 87 LEU A C 1
ATOM 622 O O . LEU A 1 87 ? 18.993 3.952 -8.546 1.00 74.38 87 LEU A O 1
ATOM 626 N N . GLY A 1 88 ? 20.425 2.262 -8.904 1.00 75.88 88 GLY A N 1
ATOM 627 C CA . GLY A 1 88 ? 20.304 2.328 -10.362 1.00 75.88 88 GLY A CA 1
ATOM 628 C C . GLY A 1 88 ? 18.908 1.896 -10.812 1.00 75.88 88 GLY A C 1
ATOM 629 O O . GLY A 1 88 ? 18.335 0.988 -10.221 1.00 75.88 88 GLY A O 1
ATOM 630 N N . ALA A 1 89 ? 18.370 2.519 -11.862 1.00 77.62 89 ALA A N 1
ATOM 631 C CA . ALA A 1 89 ? 17.035 2.190 -12.358 1.00 77.62 89 ALA A CA 1
ATOM 632 C C . ALA A 1 89 ? 16.935 0.705 -12.763 1.00 77.62 89 ALA A C 1
ATOM 634 O O . ALA A 1 89 ? 17.710 0.230 -13.594 1.00 77.62 89 ALA A O 1
ATOM 635 N N . VAL A 1 90 ? 15.978 -0.012 -12.166 1.00 79.44 90 VAL A N 1
ATOM 636 C CA . VAL A 1 90 ? 15.679 -1.430 -12.466 1.00 79.44 90 VAL A CA 1
ATOM 637 C C . VAL A 1 90 ? 14.430 -1.572 -13.343 1.00 79.44 90 VAL A C 1
ATOM 639 O O . VAL A 1 90 ? 14.327 -2.523 -14.113 1.00 79.44 90 VAL A O 1
ATOM 642 N N . HIS A 1 91 ? 13.507 -0.614 -13.249 1.00 83.94 91 HIS A N 1
ATOM 643 C CA . HIS A 1 91 ? 12.277 -0.542 -14.042 1.00 83.94 91 HIS A CA 1
ATOM 644 C C . HIS A 1 91 ? 12.331 0.647 -15.000 1.00 83.94 91 HIS A C 1
ATOM 646 O O . HIS A 1 91 ? 13.088 1.594 -14.762 1.00 83.94 91 HIS A O 1
ATOM 652 N N . ASP A 1 92 ? 11.504 0.617 -16.045 1.00 78.81 92 ASP A N 1
ATOM 653 C CA . ASP A 1 92 ? 11.368 1.729 -16.991 1.00 78.81 92 ASP A CA 1
ATOM 654 C C . ASP A 1 92 ? 11.078 3.044 -16.251 1.00 78.81 92 ASP A C 1
ATOM 656 O O . ASP A 1 92 ? 10.257 3.101 -15.326 1.00 78.81 92 ASP A O 1
ATOM 660 N N . ASP A 1 93 ? 11.812 4.092 -16.630 1.00 80.69 93 ASP A N 1
ATOM 661 C CA . ASP A 1 93 ? 11.793 5.416 -15.998 1.00 80.69 93 ASP A CA 1
ATOM 662 C C . ASP A 1 93 ? 11.998 5.395 -14.472 1.00 80.69 93 ASP A C 1
ATOM 664 O O . ASP A 1 93 ? 11.572 6.308 -13.776 1.00 80.69 93 ASP A O 1
ATOM 668 N N . ASN A 1 94 ? 12.631 4.350 -13.924 1.00 83.88 94 ASN A N 1
ATOM 669 C CA . ASN A 1 94 ? 12.780 4.155 -12.482 1.00 83.88 94 ASN A CA 1
ATOM 670 C C . ASN A 1 94 ? 11.435 4.166 -11.721 1.00 83.88 94 ASN A C 1
ATOM 672 O O . ASN A 1 94 ? 11.366 4.632 -10.583 1.00 83.88 94 ASN A O 1
ATOM 676 N N . GLY A 1 95 ? 10.367 3.672 -12.355 1.00 86.38 95 GLY A N 1
ATOM 677 C CA . GLY A 1 95 ? 9.003 3.702 -11.831 1.00 86.38 95 GLY A CA 1
ATOM 678 C C . GLY A 1 95 ? 8.435 2.336 -11.434 1.00 86.38 95 GLY A C 1
ATOM 679 O O . GLY A 1 95 ? 9.113 1.485 -10.853 1.00 86.38 95 GLY A O 1
ATOM 680 N N . SER A 1 96 ? 7.149 2.130 -11.721 1.00 89.62 96 SER A N 1
ATOM 681 C CA . SER A 1 96 ? 6.434 0.884 -11.447 1.00 89.62 96 SER A CA 1
ATOM 682 C C . SER A 1 96 ? 6.487 -0.058 -12.648 1.00 89.62 96 SER A C 1
ATOM 684 O O . SER A 1 96 ? 6.191 0.331 -13.778 1.00 89.62 96 SER A O 1
ATOM 686 N N . SER A 1 97 ? 6.775 -1.333 -12.388 1.00 92.75 97 SER A N 1
ATOM 687 C CA . SER A 1 97 ? 6.634 -2.390 -13.394 1.00 92.75 97 SER A CA 1
ATOM 688 C C . SER A 1 97 ? 5.165 -2.633 -13.767 1.00 92.75 97 SER A C 1
ATOM 690 O O . SER A 1 97 ? 4.239 -2.266 -13.036 1.00 92.75 97 SER A O 1
ATOM 692 N N . ASP A 1 98 ? 4.926 -3.348 -14.866 1.00 91.56 98 ASP A N 1
ATOM 693 C CA . ASP A 1 98 ? 3.573 -3.797 -15.215 1.00 91.56 98 ASP A CA 1
ATOM 694 C C . ASP A 1 98 ? 2.972 -4.729 -14.153 1.00 91.56 98 ASP A C 1
ATOM 696 O O . ASP A 1 98 ? 1.796 -4.591 -13.807 1.00 91.56 98 ASP A O 1
ATOM 700 N N . LEU A 1 99 ? 3.799 -5.580 -13.537 1.00 91.94 99 LEU A N 1
ATOM 701 C CA . LEU A 1 99 ? 3.402 -6.413 -12.402 1.00 91.94 99 LEU A CA 1
ATOM 702 C C . LEU A 1 99 ? 3.016 -5.562 -11.176 1.00 91.94 99 LEU A C 1
ATOM 704 O O . LEU A 1 99 ? 2.084 -5.900 -10.448 1.00 91.94 99 LEU A O 1
ATOM 708 N N . GLY A 1 100 ? 3.681 -4.426 -10.958 1.00 91.94 100 GLY A N 1
ATOM 709 C CA . GLY A 1 100 ? 3.328 -3.451 -9.922 1.00 91.94 100 GLY A CA 1
ATOM 710 C C . GLY A 1 100 ? 1.969 -2.800 -10.155 1.00 91.94 100 GLY A C 1
ATOM 711 O O . GLY A 1 100 ? 1.160 -2.696 -9.232 1.00 91.94 100 GLY A O 1
ATOM 712 N N . LYS A 1 101 ? 1.664 -2.438 -11.405 1.00 91.19 101 LYS A N 1
ATOM 713 C CA . LYS A 1 101 ? 0.340 -1.919 -11.783 1.00 91.19 101 LYS A CA 1
ATOM 714 C C . LYS A 1 101 ? -0.749 -2.973 -11.558 1.00 91.19 101 LYS A C 1
ATOM 716 O O . LYS A 1 101 ? -1.842 -2.634 -11.105 1.00 91.19 101 LYS A O 1
ATOM 721 N N . GLU A 1 102 ? -0.470 -4.244 -11.850 1.00 91.81 102 GLU A N 1
ATOM 722 C CA . GLU A 1 102 ? -1.380 -5.356 -11.547 1.00 91.81 102 GLU A CA 1
ATOM 723 C C . GLU A 1 102 ? -1.561 -5.578 -10.044 1.00 91.81 102 GLU A C 1
ATOM 725 O O . GLU A 1 102 ? -2.694 -5.756 -9.595 1.00 91.81 102 GLU A O 1
ATOM 730 N N . LEU A 1 103 ? -0.485 -5.485 -9.257 1.00 92.19 103 LEU A N 1
ATOM 731 C CA . LEU A 1 103 ? -0.560 -5.555 -7.800 1.00 92.19 103 LEU A CA 1
ATOM 732 C C . LEU A 1 103 ? -1.485 -4.472 -7.251 1.00 92.19 103 LEU A C 1
ATOM 734 O O . LEU A 1 103 ? -2.416 -4.792 -6.523 1.00 92.19 103 LEU A O 1
ATOM 738 N N . VAL A 1 104 ? -1.318 -3.212 -7.658 1.00 91.31 104 VAL A N 1
ATOM 739 C CA . VAL A 1 104 ? -2.187 -2.117 -7.195 1.00 91.31 104 VAL A CA 1
ATOM 740 C C . VAL A 1 104 ? -3.652 -2.341 -7.582 1.00 91.31 104 VAL A C 1
ATOM 742 O O . VAL A 1 104 ? -4.553 -2.036 -6.799 1.00 91.31 104 VAL A O 1
ATOM 745 N N . ARG A 1 105 ? -3.930 -2.917 -8.758 1.00 88.56 105 ARG A N 1
ATOM 746 C CA . ARG A 1 105 ? -5.301 -3.316 -9.126 1.00 88.56 105 ARG A CA 1
ATOM 747 C C . ARG A 1 105 ? -5.842 -4.401 -8.199 1.00 88.56 105 ARG A C 1
ATOM 749 O O . ARG A 1 105 ? -6.997 -4.307 -7.792 1.00 88.56 105 ARG A O 1
ATOM 756 N N . GLU A 1 106 ? -5.031 -5.394 -7.847 1.00 89.12 106 GLU A N 1
ATOM 757 C CA . GLU A 1 106 ? -5.426 -6.448 -6.913 1.00 89.12 106 GLU A CA 1
ATOM 758 C C . GLU A 1 106 ? -5.674 -5.892 -5.506 1.00 89.12 106 GLU A C 1
ATOM 760 O O . GLU A 1 106 ? -6.712 -6.205 -4.930 1.00 89.12 106 GLU A O 1
ATOM 765 N N . LEU A 1 107 ? -4.806 -5.011 -4.992 1.00 89.75 107 LEU A N 1
ATOM 766 C CA . LEU A 1 107 ? -4.996 -4.335 -3.700 1.00 89.75 107 LEU A CA 1
ATOM 767 C C . LEU A 1 107 ? -6.321 -3.565 -3.660 1.00 89.75 107 LEU A C 1
ATOM 769 O O . LEU A 1 107 ? -7.111 -3.742 -2.733 1.00 89.75 107 LEU A O 1
ATOM 773 N N . ASN A 1 108 ? -6.625 -2.800 -4.714 1.00 87.81 108 ASN A N 1
ATOM 774 C CA . ASN A 1 108 ? -7.908 -2.104 -4.840 1.00 87.81 108 ASN A CA 1
ATOM 775 C C . ASN A 1 108 ? -9.093 -3.083 -4.892 1.00 87.81 108 ASN A C 1
ATOM 777 O O . ASN A 1 108 ? -10.139 -2.815 -4.304 1.00 87.81 108 ASN A O 1
ATOM 781 N N . ARG A 1 109 ? -8.938 -4.229 -5.568 1.00 86.25 109 ARG A N 1
ATOM 782 C CA . ARG A 1 109 ? -9.978 -5.264 -5.678 1.00 86.25 109 ARG A CA 1
ATOM 783 C C . ARG A 1 109 ? -10.283 -5.924 -4.329 1.00 86.25 109 ARG A C 1
ATOM 785 O O . ARG A 1 109 ? -11.435 -6.280 -4.093 1.00 86.25 109 ARG A O 1
ATOM 792 N N . VAL A 1 110 ? -9.275 -6.117 -3.474 1.00 84.06 110 VAL A N 1
ATOM 793 C CA . VAL A 1 110 ? -9.431 -6.758 -2.152 1.00 84.06 110 VAL A CA 1
ATOM 794 C C . VAL A 1 110 ? -9.612 -5.779 -0.992 1.00 84.06 110 VAL A C 1
ATOM 796 O O . VAL A 1 110 ? -9.840 -6.221 0.129 1.00 84.06 110 VAL A O 1
ATOM 799 N N . GLY A 1 111 ? -9.556 -4.470 -1.244 1.00 85.25 111 GLY A N 1
ATOM 800 C CA . GLY A 1 111 ? -9.747 -3.447 -0.214 1.00 85.25 111 GLY A CA 1
ATOM 801 C C . GLY A 1 111 ? -8.535 -3.253 0.700 1.00 85.25 111 GLY A C 1
ATOM 802 O O . GLY A 1 111 ? -8.706 -2.962 1.881 1.00 85.25 111 GLY A O 1
ATOM 803 N N . ILE A 1 112 ? -7.323 -3.413 0.164 1.00 88.50 112 ILE A N 1
ATOM 804 C CA . ILE A 1 112 ? -6.065 -3.182 0.880 1.00 88.50 112 ILE A CA 1
ATOM 805 C C . ILE A 1 112 ? -5.485 -1.826 0.496 1.00 88.50 112 ILE A C 1
ATOM 807 O O . ILE A 1 112 ? -5.452 -1.459 -0.680 1.00 88.50 112 ILE A O 1
ATOM 811 N N . LEU A 1 113 ? -4.998 -1.087 1.494 1.00 90.25 113 LEU A N 1
ATOM 812 C CA . LEU A 1 113 ? -4.336 0.189 1.271 1.00 90.25 113 LEU A CA 1
ATOM 813 C C . LEU A 1 113 ? -2.962 -0.031 0.617 1.00 90.25 113 LEU A C 1
ATOM 815 O O . LEU A 1 113 ? -2.087 -0.674 1.190 1.00 90.25 113 LEU A O 1
ATOM 819 N N . ALA A 1 114 ? -2.768 0.532 -0.574 1.00 91.06 114 ALA A N 1
ATOM 820 C CA . ALA A 1 114 ? -1.449 0.624 -1.186 1.00 91.06 114 ALA A CA 1
ATOM 821 C C . ALA A 1 114 ? -0.657 1.756 -0.517 1.00 91.06 114 ALA A C 1
ATOM 823 O O . ALA A 1 114 ? -1.036 2.925 -0.631 1.00 91.06 114 ALA A O 1
ATOM 824 N N . ASP A 1 115 ? 0.429 1.409 0.168 1.00 92.31 115 ASP A N 1
ATOM 825 C CA . ASP A 1 115 ? 1.365 2.371 0.742 1.00 92.31 115 ASP A CA 1
ATOM 826 C C . ASP A 1 115 ? 2.489 2.681 -0.263 1.00 92.31 115 ASP A C 1
ATOM 828 O O . ASP A 1 115 ? 3.152 1.791 -0.804 1.00 92.31 115 ASP A O 1
ATOM 832 N N . LEU A 1 116 ? 2.661 3.972 -0.554 1.00 91.56 116 LEU A N 1
ATOM 833 C CA . LEU A 1 116 ? 3.641 4.489 -1.515 1.00 91.56 116 LEU A CA 1
ATOM 834 C C . LEU A 1 116 ? 4.897 5.033 -0.830 1.00 91.56 116 LEU A C 1
ATOM 836 O O . LEU A 1 116 ? 5.793 5.553 -1.499 1.00 91.56 116 LEU A O 1
ATOM 840 N N . SER A 1 117 ? 4.988 4.903 0.493 1.00 90.19 117 SER A N 1
ATOM 841 C CA . SER A 1 117 ? 6.213 5.185 1.232 1.00 90.19 117 SER A CA 1
ATOM 842 C C . SER A 1 117 ? 7.382 4.388 0.645 1.00 90.19 117 SER A C 1
ATOM 844 O O . SER A 1 117 ? 7.217 3.283 0.126 1.00 90.19 117 SER A O 1
ATOM 846 N N . HIS A 1 118 ? 8.574 4.983 0.687 1.00 91.69 118 HIS A N 1
ATOM 847 C CA . HIS A 1 118 ? 9.808 4.457 0.091 1.00 91.69 118 HIS A CA 1
ATOM 848 C C . HIS A 1 118 ? 9.835 4.322 -1.436 1.00 91.69 118 HIS A C 1
ATOM 850 O O . HIS A 1 118 ? 10.897 4.000 -1.963 1.00 91.69 118 HIS A O 1
ATOM 856 N N . THR A 1 119 ? 8.742 4.580 -2.156 1.00 90.50 119 THR A N 1
ATOM 857 C CA . THR A 1 119 ? 8.749 4.519 -3.623 1.00 90.50 119 THR A CA 1
ATOM 858 C C . THR A 1 119 ? 9.373 5.768 -4.242 1.00 90.50 119 THR A C 1
ATOM 860 O O . THR A 1 119 ? 9.455 6.820 -3.608 1.00 90.50 119 THR A O 1
ATOM 863 N N . THR A 1 120 ? 9.830 5.653 -5.486 1.00 89.44 120 THR A N 1
ATOM 864 C CA . THR A 1 120 ? 10.258 6.806 -6.289 1.00 89.44 120 THR A CA 1
ATOM 865 C C . THR A 1 120 ? 9.072 7.685 -6.702 1.00 89.44 120 THR A C 1
ATOM 867 O O . THR A 1 120 ? 7.927 7.220 -6.790 1.00 89.44 120 THR A O 1
ATOM 870 N N . ASP A 1 121 ? 9.341 8.953 -7.021 1.00 87.31 121 ASP A N 1
ATOM 871 C CA . ASP A 1 121 ? 8.320 9.871 -7.540 1.00 87.31 121 ASP A CA 1
ATOM 872 C C . ASP A 1 121 ? 7.727 9.352 -8.860 1.00 87.31 121 ASP A C 1
ATOM 874 O O . ASP A 1 121 ? 6.521 9.468 -9.093 1.00 87.31 121 ASP A O 1
ATOM 878 N N . GLU A 1 122 ? 8.542 8.704 -9.698 1.00 88.88 122 GLU A N 1
ATOM 879 C CA . GLU A 1 122 ? 8.107 8.090 -10.951 1.00 88.88 122 GLU A CA 1
ATOM 880 C C . GLU A 1 122 ? 7.150 6.921 -10.707 1.00 88.88 122 GLU A C 1
ATOM 882 O O . GLU A 1 122 ? 6.124 6.820 -11.383 1.00 88.88 122 GLU A O 1
ATOM 887 N N . THR A 1 123 ? 7.410 6.084 -9.694 1.00 88.38 123 THR A N 1
ATOM 888 C CA . THR A 1 123 ? 6.474 5.024 -9.283 1.00 88.38 123 THR A CA 1
ATOM 889 C C . THR A 1 123 ? 5.128 5.637 -8.912 1.00 88.38 123 THR A C 1
ATOM 891 O O . THR A 1 123 ? 4.092 5.219 -9.427 1.00 88.38 123 THR A O 1
ATOM 894 N N . THR A 1 124 ? 5.136 6.669 -8.066 1.00 85.62 124 THR A N 1
ATOM 895 C CA . THR A 1 124 ? 3.910 7.353 -7.636 1.00 85.62 124 THR A CA 1
ATOM 896 C C . THR A 1 124 ? 3.171 8.000 -8.814 1.00 85.62 124 THR A C 1
ATOM 898 O O . THR A 1 124 ? 1.943 7.939 -8.878 1.00 85.62 124 THR A O 1
ATOM 901 N N . GLY A 1 125 ? 3.896 8.585 -9.771 1.00 82.56 125 GLY A N 1
ATOM 902 C CA . GLY A 1 125 ? 3.321 9.239 -10.949 1.00 82.56 125 GLY A CA 1
ATOM 903 C C . GLY A 1 125 ? 2.720 8.286 -11.989 1.00 82.56 125 GLY A C 1
ATOM 904 O O . GLY A 1 125 ? 1.800 8.677 -12.707 1.00 82.56 125 GLY A O 1
ATOM 905 N N . GLN A 1 126 ? 3.214 7.048 -12.079 1.00 85.06 126 GLN A N 1
ATOM 906 C CA . GLN A 1 126 ? 2.782 6.062 -13.080 1.00 85.06 126 GLN A CA 1
ATOM 907 C C . GLN A 1 126 ? 1.581 5.210 -12.646 1.00 85.06 126 GLN A C 1
ATOM 909 O O . GLN A 1 126 ? 0.920 4.595 -13.492 1.00 85.06 126 GLN A O 1
ATOM 914 N N . LEU A 1 127 ? 1.302 5.120 -11.345 1.00 82.75 127 LEU A N 1
ATOM 915 C CA . LEU A 1 127 ? 0.209 4.295 -10.842 1.00 82.75 127 LEU A CA 1
ATOM 916 C C . LEU A 1 127 ? -1.158 4.902 -11.195 1.00 82.75 127 LEU A C 1
ATOM 918 O O . LEU A 1 127 ? -1.339 6.122 -11.153 1.00 82.75 127 LEU A O 1
ATOM 922 N N . PRO A 1 128 ? -2.154 4.067 -11.552 1.00 66.88 128 PRO A N 1
ATOM 923 C CA . PRO A 1 128 ? -3.471 4.566 -11.911 1.00 66.88 128 PRO A CA 1
ATOM 924 C C . PRO A 1 128 ? -4.109 5.304 -10.721 1.00 66.88 128 PRO A C 1
ATOM 926 O O . PRO A 1 128 ? -3.994 4.838 -9.584 1.00 66.88 128 PRO A O 1
ATOM 929 N N . PRO A 1 129 ? -4.870 6.390 -10.959 1.00 60.16 129 PRO A N 1
ATOM 930 C CA . PRO A 1 129 ? -5.571 7.152 -9.918 1.00 60.16 129 PRO A CA 1
ATOM 931 C C . PRO A 1 129 ? -6.767 6.396 -9.300 1.00 60.16 129 PRO A C 1
ATOM 933 O O . PRO A 1 129 ? -7.740 7.008 -8.871 1.00 60.16 129 PRO A O 1
ATOM 936 N N . SER A 1 130 ? -6.731 5.059 -9.294 1.00 49.00 130 SER A N 1
ATOM 937 C CA . SER A 1 130 ? -7.733 4.182 -8.685 1.00 49.00 130 SER A CA 1
ATOM 938 C C . SER A 1 130 ? -7.487 3.924 -7.200 1.00 49.00 130 SER A C 1
ATOM 940 O O . SER A 1 130 ? -8.308 3.269 -6.564 1.00 49.00 130 SER A O 1
ATOM 942 N N . THR A 1 131 ? -6.407 4.458 -6.621 1.00 43.94 131 THR A N 1
ATOM 943 C CA . THR A 1 131 ? -6.442 4.778 -5.195 1.00 43.94 131 THR A CA 1
ATOM 944 C C . THR A 1 131 ? -7.523 5.842 -5.030 1.00 43.94 131 THR A C 1
ATOM 946 O O . THR A 1 131 ? -7.680 6.712 -5.878 1.00 43.94 131 THR A O 1
ATOM 949 N N . ILE A 1 132 ? -8.329 5.767 -3.981 1.00 42.16 132 ILE A N 1
ATOM 950 C CA . ILE A 1 132 ? -9.534 6.583 -3.736 1.00 42.16 132 ILE A CA 1
ATOM 951 C C . ILE A 1 132 ? -9.289 8.114 -3.629 1.00 42.16 132 ILE A C 1
ATOM 953 O O . ILE A 1 132 ? -10.136 8.885 -3.183 1.00 42.16 132 ILE A O 1
ATOM 957 N N . TRP A 1 133 ? -8.121 8.570 -4.070 1.00 41.12 133 TRP A N 1
ATOM 958 C CA . TRP A 1 133 ? -7.561 9.895 -3.975 1.00 41.12 133 TRP A CA 1
ATOM 959 C C . TRP A 1 133 ? -7.317 10.454 -5.379 1.00 41.12 133 TRP A C 1
ATOM 961 O O . TRP A 1 133 ? -6.195 10.499 -5.881 1.00 41.12 133 TRP A O 1
ATOM 971 N N . LYS A 1 134 ? -8.351 11.048 -5.986 1.00 38.03 134 LYS A N 1
ATOM 972 C CA . LYS A 1 134 ? -8.065 12.262 -6.764 1.00 38.03 134 LYS A CA 1
ATOM 973 C C . LYS A 1 134 ? -7.359 13.200 -5.788 1.00 38.03 134 LYS A C 1
ATOM 975 O O . LYS A 1 134 ? -7.933 13.460 -4.731 1.00 38.03 134 LYS A O 1
ATOM 980 N N . LYS A 1 135 ? -6.145 13.678 -6.100 1.00 40.78 135 LYS A N 1
ATOM 981 C CA . LYS A 1 135 ? -5.454 14.698 -5.293 1.00 40.78 135 LYS A CA 1
ATOM 982 C C . LYS A 1 135 ? -6.454 15.822 -5.013 1.00 40.78 135 LYS A C 1
ATOM 984 O O . LYS A 1 135 ? -6.818 16.579 -5.912 1.00 40.78 135 LYS A O 1
ATOM 989 N N . ARG A 1 136 ? -6.971 15.852 -3.786 1.00 43.88 136 ARG A N 1
ATOM 990 C CA . ARG A 1 136 ? -7.973 16.807 -3.316 1.00 43.88 136 ARG A CA 1
ATOM 991 C C . ARG A 1 136 ? -7.269 18.155 -3.223 1.00 43.88 136 ARG A C 1
ATOM 993 O O . ARG A 1 136 ? -6.550 18.418 -2.266 1.00 43.88 136 ARG A O 1
ATOM 1000 N N . GLN A 1 137 ? -7.403 18.970 -4.267 1.00 46.22 137 GLN A N 1
ATOM 1001 C CA . GLN A 1 137 ? -6.784 20.301 -4.342 1.00 46.22 137 GLN A CA 1
ATOM 1002 C C . GLN A 1 137 ? -7.388 21.289 -3.328 1.00 46.22 137 GLN A C 1
ATOM 1004 O O . GLN A 1 137 ? -6.840 22.361 -3.107 1.00 46.22 137 GLN A O 1
ATOM 1009 N N . ASP A 1 138 ? -8.511 20.923 -2.710 1.00 47.31 138 ASP A N 1
ATOM 1010 C CA . ASP A 1 138 ? -9.205 21.659 -1.655 1.00 47.31 138 ASP A CA 1
ATOM 1011 C C . ASP A 1 138 ? -8.633 21.408 -0.246 1.00 47.31 138 ASP A C 1
ATOM 1013 O O . ASP A 1 138 ? -9.115 21.997 0.723 1.00 47.31 138 ASP A O 1
ATOM 1017 N N . LEU A 1 139 ? -7.623 20.540 -0.109 1.00 43.19 139 LEU A N 1
ATOM 1018 C CA . LEU A 1 139 ? -6.962 20.248 1.161 1.00 43.19 139 LEU A CA 1
ATOM 1019 C C . LEU A 1 139 ? -5.549 20.854 1.202 1.00 43.19 139 LEU A C 1
ATOM 1021 O O . LEU A 1 139 ? -4.818 20.771 0.214 1.00 43.19 139 LEU A O 1
ATOM 1025 N N . PRO A 1 140 ? -5.127 21.447 2.336 1.00 40.16 140 PRO A N 1
ATOM 1026 C CA . PRO A 1 140 ? -3.799 22.028 2.468 1.00 40.16 140 PRO A CA 1
ATOM 1027 C C . PRO A 1 140 ? -2.740 20.923 2.585 1.00 40.16 140 PRO A C 1
ATOM 1029 O O . PRO A 1 140 ? -2.444 20.436 3.670 1.00 40.16 140 PRO A O 1
ATOM 1032 N N . SER A 1 141 ? -2.174 20.519 1.450 1.00 41.88 141 SER A N 1
ATOM 1033 C CA . SER A 1 141 ? -0.868 19.860 1.360 1.00 41.88 141 SER A CA 1
ATOM 1034 C C . SER A 1 141 ? -0.294 20.102 -0.036 1.00 41.88 141 SER A C 1
ATOM 1036 O O . SER A 1 141 ? -0.844 19.646 -1.043 1.00 41.88 141 SER A O 1
ATOM 1038 N N . THR A 1 142 ? 0.779 20.892 -0.106 1.00 49.19 142 THR A N 1
ATOM 1039 C CA . THR A 1 142 ? 1.373 21.369 -1.366 1.00 49.19 142 THR A CA 1
ATOM 1040 C C . THR A 1 142 ? 2.773 20.819 -1.655 1.00 49.19 142 THR A C 1
ATOM 1042 O O . THR A 1 142 ? 3.284 21.081 -2.741 1.00 49.19 142 THR A O 1
ATOM 1045 N N . SER A 1 143 ? 3.367 19.991 -0.787 1.00 40.91 143 SER A N 1
ATOM 1046 C CA . SER A 1 143 ? 4.604 19.246 -1.084 1.00 40.91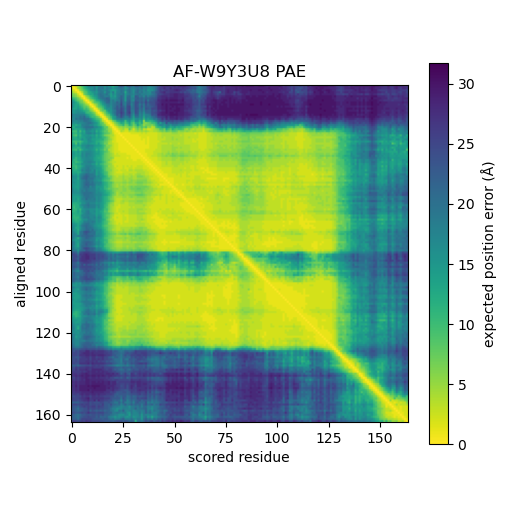 143 SER A CA 1
ATOM 1047 C C . SER A 1 143 ? 4.847 18.095 -0.097 1.00 40.91 143 SER A C 1
ATOM 1049 O O . SER A 1 143 ? 4.651 18.244 1.109 1.00 40.91 143 SER A O 1
ATOM 1051 N N . TRP A 1 144 ? 5.296 16.947 -0.614 1.00 38.72 144 TRP A N 1
ATOM 1052 C CA . TRP A 1 144 ? 5.843 15.851 0.194 1.00 38.72 144 TRP A CA 1
ATOM 1053 C C . TRP A 1 144 ? 7.245 16.250 0.698 1.00 38.72 144 TRP A C 1
ATOM 1055 O O . TRP A 1 144 ? 8.046 16.768 -0.074 1.00 38.72 144 TRP A O 1
ATOM 1065 N N . GLY A 1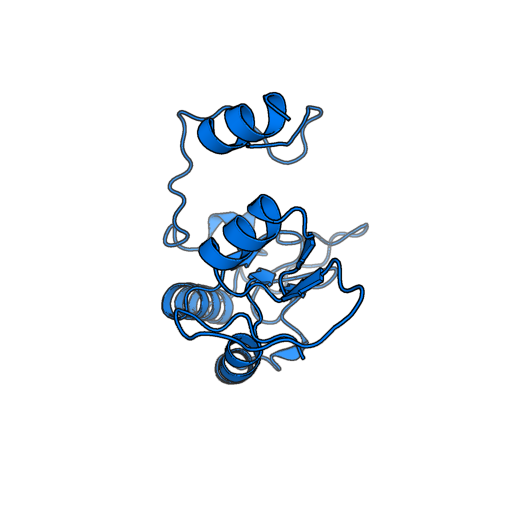 145 ? 7.531 16.066 1.995 1.00 38.28 145 GLY A N 1
ATOM 1066 C CA . GLY A 1 145 ? 8.860 16.309 2.590 1.00 38.28 145 GLY A CA 1
ATOM 1067 C C . GLY A 1 145 ? 9.209 17.758 2.981 1.00 38.28 145 GLY A C 1
ATOM 1068 O O . GLY A 1 145 ? 10.313 18.011 3.455 1.00 38.28 145 GLY A O 1
ATOM 1069 N N . GLY A 1 146 ? 8.296 18.722 2.825 1.00 30.34 146 GLY A N 1
ATOM 1070 C CA . GLY A 1 146 ? 8.513 20.106 3.271 1.00 30.34 146 GLY A CA 1
ATOM 1071 C C . GLY A 1 146 ? 8.323 20.295 4.783 1.00 30.34 146 GLY A C 1
ATOM 1072 O O . GLY A 1 146 ? 7.429 19.692 5.382 1.00 30.34 146 GLY A O 1
ATOM 1073 N N . GLY A 1 147 ? 9.134 21.162 5.400 1.00 32.69 147 GLY A N 1
ATOM 1074 C CA . GLY A 1 147 ? 9.033 21.508 6.822 1.00 32.69 147 GLY A CA 1
ATOM 1075 C C . GLY A 1 147 ? 7.667 22.106 7.184 1.00 32.69 147 GLY A C 1
ATOM 1076 O O . GLY A 1 147 ? 7.318 23.195 6.737 1.00 32.69 147 GLY A O 1
ATOM 1077 N N . GLY A 1 148 ? 6.902 21.379 7.999 1.00 40.97 148 GLY A N 1
ATOM 1078 C CA . GLY A 1 148 ? 5.563 21.726 8.479 1.00 40.97 148 GLY A CA 1
ATOM 1079 C C . GLY A 1 148 ? 4.912 20.516 9.158 1.00 40.97 148 GLY A C 1
ATOM 1080 O O . GLY A 1 148 ? 5.362 19.389 8.964 1.00 40.97 148 GLY A O 1
ATOM 1081 N N . VAL A 1 149 ? 3.880 20.720 9.984 1.00 40.06 149 VAL A N 1
ATOM 1082 C CA . VAL A 1 149 ? 3.169 19.615 10.658 1.00 40.06 149 VAL A CA 1
ATOM 1083 C C . VAL A 1 149 ? 2.368 18.829 9.615 1.00 40.06 149 VAL A C 1
ATOM 1085 O O . VAL A 1 149 ? 1.276 19.229 9.214 1.00 40.06 149 VAL A O 1
ATOM 1088 N N . GLN A 1 150 ? 2.947 17.716 9.167 1.00 41.38 150 GLN A N 1
ATOM 1089 C CA . GLN A 1 150 ? 2.412 16.789 8.167 1.00 41.38 150 GLN A CA 1
ATOM 1090 C C . GLN A 1 150 ? 1.292 15.918 8.756 1.00 41.38 150 GLN A C 1
ATOM 1092 O O . GLN A 1 150 ? 1.440 14.707 8.888 1.00 41.38 150 GLN A O 1
ATOM 1097 N N . VAL A 1 151 ? 0.171 16.514 9.171 1.00 40.47 151 VAL A N 1
ATOM 1098 C CA . VAL A 1 151 ? -0.967 15.732 9.675 1.00 40.47 151 VAL A CA 1
ATOM 1099 C C . VAL A 1 151 ? -2.254 16.188 9.004 1.00 40.47 151 VAL A C 1
ATOM 1101 O O . VAL A 1 151 ? -2.878 17.175 9.394 1.00 40.47 151 VAL A O 1
ATOM 1104 N N . TYR A 1 152 ? -2.685 15.423 8.003 1.00 44.59 152 TYR A N 1
ATOM 1105 C CA . TYR A 1 152 ? -4.055 15.496 7.520 1.00 44.59 152 TYR A CA 1
ATOM 1106 C C . TYR A 1 152 ? -4.978 14.837 8.553 1.00 44.59 152 TYR A C 1
ATOM 1108 O O . TYR A 1 152 ? -4.971 13.620 8.717 1.00 44.59 152 TYR A O 1
ATOM 1116 N N . ARG A 1 153 ? -5.778 15.644 9.261 1.00 42.09 153 ARG A N 1
ATOM 1117 C CA . ARG A 1 153 ? -6.925 15.157 10.041 1.00 42.09 153 ARG A CA 1
ATOM 1118 C C . ARG A 1 153 ? -8.211 15.575 9.330 1.00 42.09 153 ARG A C 1
ATOM 1120 O O . ARG A 1 153 ? -8.443 16.781 9.197 1.00 42.09 153 ARG A O 1
ATOM 1127 N N . PRO A 1 154 ? -9.068 14.634 8.904 1.00 43.28 154 PRO A N 1
ATOM 1128 C CA . PRO A 1 154 ? -10.449 14.947 8.557 1.00 43.28 154 PRO A CA 1
ATOM 1129 C C . PRO A 1 154 ? -11.108 15.789 9.671 1.00 43.28 154 PRO A C 1
ATOM 1131 O O . PRO A 1 154 ? -10.804 15.614 10.855 1.00 43.28 154 PRO A O 1
ATOM 1134 N N . LYS A 1 155 ? -11.943 16.779 9.317 1.00 40.81 155 LYS A N 1
ATOM 1135 C CA . LYS A 1 155 ? -12.467 17.776 10.283 1.00 40.81 155 LYS A CA 1
ATOM 1136 C C . LYS A 1 155 ? -13.242 17.127 11.438 1.00 40.81 155 LYS A C 1
ATOM 1138 O O . LYS A 1 155 ? -13.185 17.604 12.569 1.00 40.81 155 LYS A O 1
ATOM 1143 N N . ASP A 1 156 ? -13.931 16.036 11.143 1.00 45.00 156 ASP A N 1
ATOM 1144 C CA . ASP A 1 156 ? -14.637 15.153 12.069 1.00 45.00 156 ASP A CA 1
ATOM 1145 C C . ASP A 1 156 ? -13.693 14.440 13.052 1.00 45.00 156 ASP A C 1
ATOM 1147 O O . ASP A 1 156 ? -14.000 14.355 14.242 1.00 45.00 156 ASP A O 1
ATOM 1151 N N . VAL A 1 157 ? -12.505 14.031 12.598 1.00 44.47 157 VAL A N 1
ATOM 1152 C CA . VAL A 1 157 ? -11.451 13.437 13.438 1.00 44.47 157 VAL A CA 1
ATOM 1153 C C . VAL A 1 157 ? -10.828 14.490 14.356 1.00 44.47 157 VAL A C 1
ATOM 1155 O O . VAL A 1 157 ? -10.638 14.247 15.547 1.00 44.47 157 VAL A O 1
ATOM 1158 N N . LYS A 1 158 ? -10.557 15.694 13.833 1.00 43.66 158 LYS A N 1
ATOM 1159 C CA . LYS A 1 158 ? -9.997 16.805 14.618 1.00 43.66 158 LYS A CA 1
ATOM 1160 C C . LYS A 1 158 ? -10.933 17.219 15.759 1.00 43.66 158 LY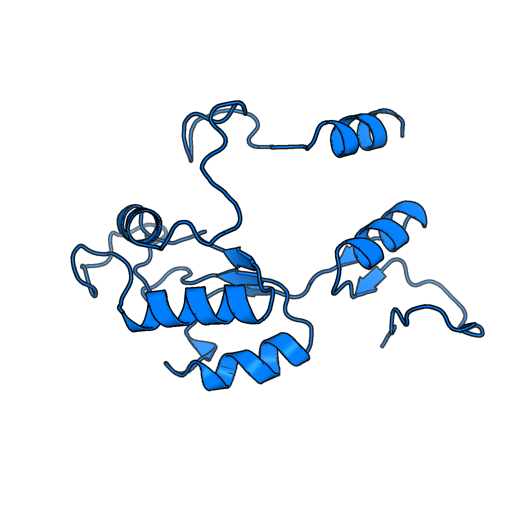S A C 1
ATOM 1162 O O . LYS A 1 158 ? -10.495 17.311 16.899 1.00 43.66 158 LYS A O 1
ATOM 1167 N N . HIS A 1 159 ? -12.222 17.393 15.467 1.00 45.22 159 HIS A N 1
ATOM 1168 C CA . HIS A 1 159 ? -13.208 17.840 16.453 1.00 45.22 159 HIS A CA 1
ATOM 1169 C C . HIS A 1 159 ? -13.396 16.864 17.620 1.00 45.22 159 HIS A C 1
ATOM 1171 O O . HIS A 1 159 ? -13.638 17.297 18.744 1.00 45.22 159 HIS A O 1
ATOM 1177 N N . ARG A 1 160 ? -13.302 15.554 17.360 1.00 47.41 160 ARG A N 1
ATOM 1178 C CA . ARG A 1 160 ? -13.379 14.530 18.410 1.00 47.41 160 ARG A CA 1
ATOM 1179 C C . ARG A 1 160 ? -12.096 14.465 19.235 1.00 47.41 160 ARG A C 1
ATOM 1181 O O . ARG A 1 160 ? -12.188 14.372 20.448 1.00 47.41 160 ARG A O 1
ATOM 1188 N N . ALA A 1 161 ? -10.932 14.578 18.594 1.00 45.03 161 ALA A N 1
ATOM 1189 C CA . ALA A 1 161 ? -9.638 14.550 19.274 1.00 45.03 161 ALA A CA 1
ATOM 1190 C C . ALA A 1 161 ? -9.360 15.796 20.138 1.00 45.03 161 ALA A C 1
ATOM 1192 O O . ALA A 1 161 ? -8.626 15.698 21.108 1.00 45.03 161 ALA A O 1
ATOM 1193 N N . GLU A 1 162 ? -9.913 16.964 19.790 1.00 52.16 162 GLU A N 1
ATOM 1194 C CA . GLU A 1 162 ? -9.740 18.219 20.551 1.00 52.16 162 GLU A CA 1
ATOM 1195 C C . GLU A 1 162 ? -10.739 18.389 21.708 1.00 52.16 162 GLU A C 1
ATOM 1197 O O . GLU A 1 162 ? -10.599 19.307 22.512 1.00 52.16 162 GLU A O 1
ATOM 1202 N N . LYS A 1 163 ? -11.782 17.555 21.758 1.00 52.59 163 LYS A N 1
ATOM 1203 C CA . LYS A 1 163 ? -12.823 17.573 22.800 1.00 52.59 163 LYS A CA 1
ATOM 1204 C C . LYS A 1 163 ? -12.609 16.522 23.896 1.00 52.59 163 LYS A C 1
ATOM 1206 O O . LYS A 1 163 ? -13.487 16.363 24.743 1.00 52.59 163 LYS A O 1
ATOM 1211 N N . MET A 1 164 ? -11.486 15.814 23.844 1.00 50.38 164 MET A N 1
ATOM 1212 C CA . MET A 1 164 ? -10.982 14.897 24.869 1.00 50.38 164 MET A CA 1
ATOM 1213 C C . MET A 1 164 ? -9.872 15.595 25.648 1.00 50.38 164 MET A C 1
ATOM 1215 O O . MET A 1 164 ? -9.801 15.362 26.871 1.00 50.38 164 MET A O 1
#

Sequence (164 aa):
MVSCEGEGDAESESEGEAEGECWTAALAWNAFGAGKIASLIGMEGTHLLGNSLGTFRPIAQLGDRYLSLTHTCHSAFASSASSGQPLGAVHDDNGSSDLGKELVRELNRVGILADLSHTTDETTGQLPPSTIWKKRQDLPSTSWGGGGVQVYRPKDVKHRAEKM

Foldseek 3Di:
DDDPDPDDDDDDDDDDALEDEDLDPVRCVVSVVVNGHYDAAAAEECVQVVLDLVSVVVVVVVGHAEYEHHDQQHDLFFAFCHDPDGDPQPDVVRAGDPSNLVSVVVCLVSNHHYDDPRGDPRNVVPHDPSPPDPPPPVDPDDDDPDPDPPDDDDPVRVVVVVVD

Nearest PDB structures (foldseek):
  3itc-assembly1_A  TM=9.305E-01  e=1.317E-09  Streptomyces coelicolor
  5lx7-assembly1_A-2  TM=9.115E-01  e=1.154E-09  Aspergillus fumigatus
  5lwz-assembly1_A  TM=9.118E-01  e=1.832E-09  Aspergillus fumigatus Af293
  5lx1-assembly1_A-2  TM=9.135E-01  e=6.019E-09  Aspergillus fumigatus
  1itq-assembly1_B  TM=8.939E-01  e=1.165E-08  Homo sapiens